Protein AF-A0A851PGJ2-F1 (afdb_monomer_lite)

pLDDT: mean 91.47, std 9.82, range [53.56, 98.62]

InterPro domains:
  IPR000242 Tyrosine-specific protein phosphatase, PTPase domain [PF00102] (6-97)
  IPR000242 Tyrosine-specific protein phosphatase, PTPase domain [PR00700] (11-28)
  IPR000242 Tyrosine-specific protein phosphatase, PTPase domain [PR00700] (53-71)
  IPR000242 Tyrosine-specific protein phosphatase, PTPase domain [PR00700] (84-97)
  IPR000242 Tyrosine-specific protein phosphatase, PTPase domain [PS50055] (1-97)
  IPR000387 Tyrosine-specific protein phosphatases domain [PS50056] (34-97)
  IPR003595 Protein-tyrosine phosphatase, catalytic [SM00404] (12-97)
  IPR008356 Protein-tyrosine phosphatase, KIM-containing [PR01778] (32-41)
  IPR008356 Protein-tyrosine phosphatase, KIM-containing [PR01778] (67-79)
  IPR008356 Protein-tyrosine phosphatase, KIM-containing [PTHR46198] (3-97)
  IPR016130 Protein-tyrosine phosphatase, active site [PS00383] (56-66)
  IPR029021 Protein-tyrosine phosphatase-like [G3DSA:3.90.190.10] (1-97)
  IPR029021 Protein-tyrosine phosphatase-like [SSF52799] (6-97)

Radius of gyration: 15.07 Å; chains: 1; bounding box: 36×30×37 Å

Sequence (97 aa):
LTALQKGEEVRNLKHYWYTSWPDQKTPDQAPPLLQLVLEVEEAMQNAEEKNAPVIVHCSAGIGRTGCFIATSVCCKQLKSEGIVDILRTTCQLRLDR

Structure (mmCIF, N/CA/C/O backbone):
data_AF-A0A851PGJ2-F1
#
_entry.id   AF-A0A851PGJ2-F1
#
loop_
_atom_site.group_PDB
_atom_site.id
_atom_site.type_symbol
_atom_site.label_atom_id
_atom_site.label_alt_id
_atom_site.label_comp_id
_atom_site.label_asym_id
_atom_site.label_entity_id
_atom_site.label_seq_id
_atom_site.pdbx_PDB_ins_code
_atom_site.Cartn_x
_atom_site.Cartn_y
_atom_site.Cartn_z
_atom_site.occupancy
_atom_site.B_iso_or_equiv
_atom_site.auth_seq_id
_atom_site.auth_comp_id
_atom_site.auth_asym_id
_atom_site.auth_atom_id
_atom_site.pdbx_PDB_model_num
ATOM 1 N N . LEU A 1 1 ? -2.581 12.275 13.792 1.00 65.19 1 LEU A N 1
ATOM 2 C CA . LEU A 1 1 ? -3.645 11.373 14.281 1.00 65.19 1 LEU A CA 1
ATOM 3 C C . LEU A 1 1 ? -4.878 12.228 14.471 1.00 65.19 1 LEU A C 1
ATOM 5 O O . LEU A 1 1 ? -4.788 13.224 15.175 1.00 65.19 1 LEU A O 1
ATOM 9 N N . THR A 1 2 ? -5.962 11.892 13.787 1.00 85.25 2 THR A N 1
ATOM 10 C CA . THR A 1 2 ? -7.228 12.626 13.849 1.00 85.25 2 THR A CA 1
ATOM 11 C C . THR A 1 2 ? -8.267 11.703 14.465 1.00 85.25 2 THR A C 1
ATOM 13 O O . THR A 1 2 ? -8.461 10.601 13.960 1.00 85.25 2 THR A O 1
ATOM 16 N N . ALA A 1 3 ? -8.917 12.123 15.548 1.00 89.75 3 ALA A N 1
ATOM 17 C CA . ALA A 1 3 ? -10.039 11.386 16.119 1.00 89.75 3 ALA A CA 1
ATOM 18 C C . ALA A 1 3 ? -11.324 11.770 15.373 1.00 89.75 3 ALA A C 1
ATOM 20 O O . ALA A 1 3 ? -11.642 12.951 15.238 1.00 89.75 3 ALA A O 1
ATOM 21 N N . LEU A 1 4 ? -12.040 10.773 14.863 1.00 92.38 4 LEU A N 1
ATOM 22 C CA . LEU A 1 4 ? -13.358 10.921 14.258 1.00 92.38 4 LEU A CA 1
ATOM 23 C C . LEU A 1 4 ? -14.406 10.484 15.277 1.00 92.38 4 LEU A C 1
ATOM 25 O O . LEU A 1 4 ? -14.264 9.418 15.873 1.00 92.38 4 LEU A O 1
ATOM 29 N N . GLN A 1 5 ? -15.455 11.283 15.458 1.00 95.38 5 GLN A N 1
ATOM 30 C CA . GLN A 1 5 ? -16.521 11.007 16.416 1.00 95.38 5 GLN A CA 1
ATOM 31 C C . GLN A 1 5 ? -17.872 10.892 15.707 1.00 95.38 5 GLN A C 1
ATOM 33 O O . GLN A 1 5 ? -18.231 11.743 14.891 1.00 95.38 5 GLN A O 1
ATOM 38 N N . LYS A 1 6 ? -18.639 9.857 16.051 1.00 95.75 6 LYS A N 1
ATOM 39 C CA . LYS A 1 6 ? -20.031 9.678 15.629 1.00 95.75 6 LYS A CA 1
ATOM 40 C C . LYS A 1 6 ? -20.864 9.243 16.837 1.00 95.75 6 LYS A C 1
ATOM 42 O O . LYS A 1 6 ? -20.880 8.073 17.202 1.00 95.75 6 LYS A O 1
ATOM 47 N N . GLY A 1 7 ? -21.567 10.192 17.454 1.00 95.75 7 GLY A N 1
ATOM 48 C CA . GLY A 1 7 ? -22.240 9.955 18.735 1.00 95.75 7 GLY A CA 1
ATOM 49 C C . GLY A 1 7 ? -21.216 9.723 19.849 1.00 95.75 7 GLY A C 1
ATOM 50 O O . GLY A 1 7 ? -20.318 10.543 20.037 1.00 95.75 7 GLY A O 1
ATOM 51 N N . GLU A 1 8 ? -21.338 8.603 20.560 1.00 96.00 8 GLU A N 1
ATOM 52 C CA . GLU A 1 8 ? -20.382 8.176 21.595 1.00 96.00 8 GLU A CA 1
ATOM 53 C C . GLU A 1 8 ? -19.183 7.405 21.021 1.00 96.00 8 GLU A C 1
ATOM 55 O O . GLU A 1 8 ? -18.176 7.220 21.701 1.00 96.00 8 GLU A O 1
ATOM 60 N N . GLU A 1 9 ? -19.261 6.968 19.761 1.00 95.06 9 GLU A N 1
ATOM 61 C CA . GLU A 1 9 ? -18.193 6.211 19.119 1.00 95.06 9 GLU A CA 1
ATOM 62 C C . GLU A 1 9 ? -17.066 7.141 18.656 1.00 95.06 9 GLU A C 1
ATOM 64 O O . GLU A 1 9 ? -17.301 8.104 17.918 1.00 95.06 9 GLU A O 1
ATOM 69 N N . VAL A 1 10 ? -15.831 6.817 19.045 1.00 93.38 10 VAL A N 1
ATOM 70 C CA . VAL A 1 10 ? -14.614 7.521 18.627 1.00 93.38 10 VAL A CA 1
ATOM 71 C C . VAL A 1 10 ? -13.680 6.544 17.921 1.00 93.38 10 VAL A C 1
ATOM 73 O O . VAL A 1 10 ? -13.387 5.472 18.443 1.00 93.38 10 VAL A O 1
ATOM 76 N N . ARG A 1 11 ? -13.184 6.922 16.738 1.00 91.62 11 ARG A N 1
ATOM 77 C CA . ARG A 1 11 ? -12.196 6.150 15.971 1.00 91.62 11 ARG A CA 1
ATOM 78 C C . ARG A 1 11 ? -10.984 7.003 15.633 1.00 91.62 11 ARG A C 1
ATOM 80 O O . ARG A 1 11 ? -11.118 8.136 15.175 1.00 91.62 11 ARG A O 1
ATOM 87 N N . ASN A 1 12 ? -9.793 6.442 15.804 1.00 91.00 12 ASN A N 1
ATOM 88 C CA . ASN A 1 12 ? -8.544 7.109 15.454 1.00 91.00 12 ASN A CA 1
ATOM 89 C C . ASN A 1 12 ? -8.194 6.870 13.981 1.00 91.00 12 ASN A C 1
ATOM 91 O O . ASN A 1 12 ? -8.104 5.731 13.534 1.00 91.00 12 ASN A O 1
ATOM 95 N N . LEU A 1 13 ? -7.940 7.946 13.236 1.00 92.50 13 LEU A N 1
ATOM 96 C CA . LEU A 1 13 ? -7.501 7.909 11.843 1.00 92.50 13 LEU A CA 1
ATOM 97 C C . LEU A 1 13 ? -6.067 8.442 11.712 1.00 92.50 13 LEU A C 1
ATOM 99 O O . LEU A 1 13 ? -5.738 9.550 12.154 1.00 92.50 13 LEU A O 1
ATOM 103 N N . LYS A 1 14 ? -5.208 7.675 11.038 1.00 94.19 14 LYS A N 1
ATOM 104 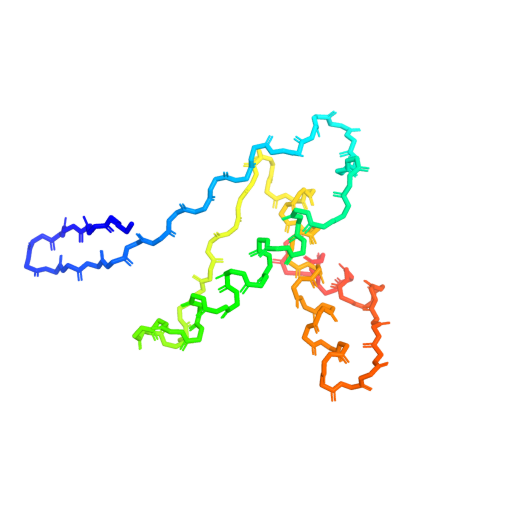C CA . LYS A 1 14 ? -3.957 8.176 10.454 1.00 94.19 14 LYS A CA 1
ATOM 105 C C . LYS A 1 14 ? -4.161 8.366 8.956 1.00 94.19 14 LYS A C 1
ATOM 107 O O . LYS A 1 14 ? -4.502 7.420 8.258 1.00 94.19 14 LYS A O 1
ATOM 112 N N . HIS A 1 15 ? -3.936 9.587 8.480 1.00 95.81 15 HIS A N 1
ATOM 113 C CA . HIS A 1 15 ? -4.013 9.927 7.065 1.00 95.81 15 HIS A CA 1
ATOM 114 C C . HIS A 1 15 ? -2.618 10.289 6.556 1.00 95.81 15 HIS A C 1
ATOM 116 O O . HIS A 1 15 ? -2.036 11.280 6.999 1.00 95.81 15 HIS A O 1
ATOM 122 N N . TYR A 1 16 ? -2.089 9.4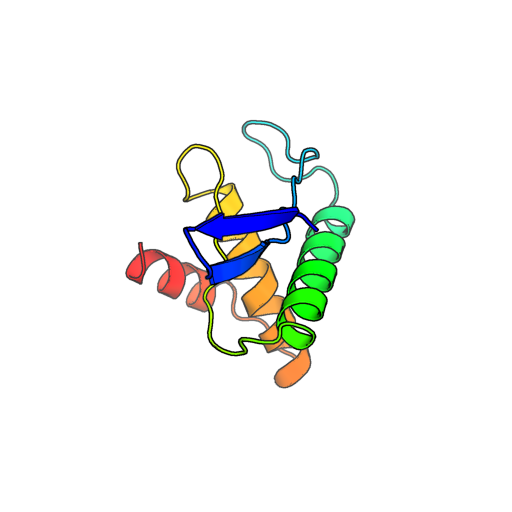76 5.644 1.00 96.06 16 TYR A N 1
ATOM 123 C CA . TYR A 1 16 ? -0.799 9.704 5.002 1.00 96.06 16 TYR A CA 1
ATOM 124 C C . TYR A 1 16 ? -1.020 10.383 3.656 1.00 96.06 16 TYR A C 1
ATOM 126 O O . TYR A 1 16 ? -1.712 9.847 2.793 1.00 96.06 16 TYR A O 1
ATOM 134 N N . TRP A 1 17 ? -0.416 11.555 3.465 1.00 94.69 17 TRP A N 1
ATOM 135 C CA . TRP A 1 17 ? -0.511 12.293 2.211 1.00 94.69 17 TRP A CA 1
ATOM 136 C C . TRP A 1 17 ? 0.850 12.346 1.515 1.00 94.69 17 TRP A C 1
ATOM 138 O O . TRP A 1 17 ? 1.689 13.193 1.810 1.00 94.69 17 TRP A O 1
ATOM 148 N N . TYR A 1 18 ? 1.068 11.413 0.589 1.00 91.62 18 TYR A N 1
ATOM 149 C CA . TYR A 1 18 ? 2.293 11.339 -0.203 1.00 91.62 18 TYR A CA 1
ATOM 150 C C . TYR A 1 18 ? 2.208 12.260 -1.426 1.00 91.62 18 TYR A C 1
ATOM 152 O O . TYR A 1 18 ? 1.492 11.970 -2.387 1.00 91.62 18 TYR A O 1
ATOM 160 N N . THR A 1 19 ? 2.933 13.377 -1.390 1.00 87.75 19 THR A N 1
ATOM 161 C CA . THR A 1 19 ? 2.891 14.432 -2.421 1.00 87.75 19 THR A CA 1
ATOM 162 C C . THR A 1 19 ? 4.018 14.337 -3.449 1.00 87.75 19 THR A C 1
ATOM 164 O O . THR A 1 19 ? 3.915 14.918 -4.526 1.00 87.75 19 THR A O 1
ATOM 167 N N . SER A 1 20 ? 5.063 13.554 -3.176 1.00 80.06 20 SER A N 1
ATOM 168 C CA . SER A 1 20 ? 6.258 13.432 -4.024 1.00 80.06 20 SER A CA 1
ATOM 169 C C . SER A 1 20 ? 6.086 12.487 -5.225 1.00 80.06 20 SER A C 1
ATOM 171 O O . SER A 1 20 ? 7.070 11.933 -5.715 1.00 80.06 20 SER A O 1
ATOM 173 N N . TRP A 1 21 ? 4.853 12.245 -5.693 1.00 80.75 21 TRP A N 1
ATOM 174 C CA . TRP A 1 21 ? 4.597 11.428 -6.885 1.00 80.75 21 TRP A CA 1
ATOM 175 C C . TRP A 1 21 ? 4.245 12.317 -8.088 1.00 80.75 21 TRP A C 1
ATOM 177 O O . TRP A 1 21 ? 3.118 12.814 -8.151 1.00 80.75 21 TRP A O 1
ATOM 187 N N . PRO A 1 22 ? 5.143 12.481 -9.075 1.00 71.06 22 PRO A N 1
ATOM 188 C CA . PRO A 1 22 ? 4.881 13.316 -10.246 1.00 71.06 22 PRO A CA 1
ATOM 189 C C . PRO A 1 22 ? 3.726 12.787 -11.117 1.00 71.06 22 PRO A C 1
ATOM 191 O O . PRO A 1 22 ? 3.485 11.580 -11.230 1.00 71.06 22 PRO A O 1
ATOM 194 N N . ASP A 1 23 ? 2.972 13.686 -11.750 1.00 60.38 23 ASP A N 1
ATOM 195 C CA . ASP A 1 23 ? 1.929 13.309 -12.711 1.00 60.38 23 ASP A CA 1
ATOM 196 C C . ASP A 1 23 ? 2.534 12.644 -13.957 1.00 60.38 23 ASP A C 1
ATOM 198 O O . ASP A 1 23 ? 3.507 13.121 -14.534 1.00 60.38 23 ASP A O 1
ATOM 202 N N . GLN A 1 24 ? 1.957 11.494 -14.334 1.00 53.56 24 GLN A N 1
ATOM 203 C CA . GLN A 1 24 ? 2.322 10.674 -15.502 1.00 53.56 24 GLN A CA 1
ATOM 204 C C . GLN A 1 24 ? 3.764 10.122 -15.538 1.00 53.56 24 GLN A C 1
ATOM 206 O O . GLN A 1 24 ? 4.233 9.697 -16.592 1.00 53.56 24 GLN A O 1
ATOM 211 N N . LYS A 1 25 ? 4.460 10.063 -14.394 1.00 62.75 25 LYS A N 1
ATOM 212 C CA . LYS A 1 25 ? 5.789 9.440 -14.267 1.00 62.75 25 LYS A CA 1
ATOM 213 C C . LYS A 1 25 ? 5.864 8.506 -13.053 1.00 62.75 25 LYS A C 1
ATOM 215 O O . LYS A 1 25 ? 5.007 8.531 -12.163 1.00 62.75 25 LYS A O 1
ATOM 220 N N . THR A 1 26 ? 6.879 7.646 -13.025 1.00 64.56 26 THR A N 1
ATOM 221 C CA . THR A 1 26 ? 7.304 6.957 -11.798 1.00 64.56 26 THR A CA 1
ATOM 222 C C . THR A 1 26 ? 7.898 7.977 -10.819 1.00 64.56 26 THR A C 1
ATOM 224 O O . THR A 1 26 ? 8.316 9.048 -11.261 1.00 64.56 26 THR A O 1
ATOM 227 N N . PRO A 1 27 ? 7.956 7.692 -9.506 1.00 61.53 27 PRO A N 1
ATOM 228 C CA . PRO A 1 27 ? 8.729 8.515 -8.583 1.00 61.53 27 PRO A CA 1
ATOM 229 C C . PRO A 1 27 ? 10.167 8.623 -9.094 1.00 61.53 27 PRO A C 1
ATOM 231 O O . PRO A 1 27 ? 10.748 7.609 -9.482 1.00 61.53 27 PRO A O 1
ATOM 234 N N . ASP A 1 28 ? 10.745 9.826 -9.080 1.00 64.94 28 ASP A N 1
ATOM 235 C CA . ASP A 1 28 ? 12.136 10.032 -9.514 1.00 64.94 28 ASP A CA 1
ATOM 236 C C . ASP A 1 28 ? 13.124 9.256 -8.628 1.00 64.94 28 ASP A C 1
ATOM 238 O O . ASP A 1 28 ? 14.255 8.990 -9.026 1.00 64.94 28 ASP A O 1
ATOM 242 N N . GLN A 1 29 ? 12.690 8.897 -7.415 1.00 71.81 29 GLN A N 1
ATOM 243 C CA . GLN A 1 29 ? 13.451 8.173 -6.408 1.00 71.81 29 GLN A CA 1
ATOM 244 C C . GLN A 1 29 ? 12.539 7.155 -5.705 1.00 71.81 29 GLN A C 1
ATOM 246 O O . GLN A 1 29 ? 11.447 7.496 -5.253 1.00 71.81 29 GLN A O 1
ATOM 251 N N . ALA A 1 30 ? 12.994 5.906 -5.585 1.00 83.75 30 ALA A N 1
ATOM 252 C CA . ALA A 1 30 ? 12.287 4.842 -4.865 1.00 83.75 30 ALA A CA 1
ATOM 253 C C . ALA A 1 30 ? 12.264 4.988 -3.321 1.00 83.75 30 ALA A C 1
ATOM 255 O O . ALA A 1 30 ? 11.254 4.607 -2.723 1.00 83.75 30 ALA A O 1
ATOM 256 N N . PRO A 1 31 ? 13.306 5.528 -2.644 1.00 89.56 31 PRO A N 1
ATOM 257 C CA . PRO A 1 31 ? 13.353 5.568 -1.181 1.00 89.56 31 PRO A CA 1
ATOM 258 C C . PRO A 1 31 ? 12.142 6.206 -0.481 1.00 89.56 31 PRO A C 1
ATOM 260 O O . PRO A 1 31 ? 11.670 5.610 0.483 1.00 89.56 31 PRO A O 1
ATOM 263 N N . PRO A 1 32 ? 11.567 7.338 -0.938 1.00 90.75 32 PRO A N 1
ATOM 264 C CA . PRO A 1 32 ? 10.411 7.924 -0.257 1.00 90.75 32 PRO A CA 1
ATOM 265 C C . PRO A 1 32 ? 9.160 7.031 -0.296 1.00 90.75 32 PRO A C 1
ATOM 267 O O . PRO A 1 32 ? 8.393 7.005 0.664 1.00 90.75 32 PRO A O 1
ATOM 270 N N . LEU A 1 33 ? 8.965 6.258 -1.371 1.00 91.31 33 LEU A N 1
ATOM 271 C CA . LEU A 1 33 ? 7.876 5.282 -1.447 1.00 91.31 33 LEU A CA 1
ATOM 272 C C . LEU A 1 33 ? 8.109 4.113 -0.482 1.00 91.31 33 LEU A C 1
ATOM 274 O O . LEU A 1 33 ? 7.180 3.692 0.202 1.00 91.31 33 LEU A O 1
ATOM 278 N N . LEU A 1 34 ? 9.342 3.603 -0.409 1.00 93.50 34 LEU A N 1
ATOM 279 C CA . LEU A 1 34 ? 9.696 2.537 0.532 1.00 93.50 34 LEU A CA 1
ATOM 280 C C . LEU A 1 34 ? 9.531 2.995 1.985 1.00 93.50 34 LEU A C 1
ATOM 282 O O . LEU A 1 34 ? 9.009 2.242 2.801 1.00 93.50 34 LEU A O 1
ATOM 286 N N . GLN A 1 35 ? 9.905 4.237 2.291 1.00 94.69 35 GLN A N 1
ATOM 287 C CA . GLN A 1 35 ? 9.699 4.836 3.607 1.00 94.69 35 GLN A CA 1
ATOM 288 C C . GLN A 1 35 ? 8.209 4.880 3.971 1.00 94.69 35 GLN A C 1
ATOM 290 O O . GLN A 1 35 ? 7.831 4.432 5.050 1.00 94.69 35 GLN A O 1
ATOM 295 N N . LEU A 1 36 ? 7.348 5.322 3.047 1.00 95.62 36 LEU A N 1
ATOM 296 C CA . LEU A 1 36 ? 5.900 5.309 3.259 1.00 95.62 36 LEU A CA 1
ATOM 297 C C . LEU A 1 36 ? 5.363 3.890 3.510 1.00 95.62 36 LEU A C 1
ATOM 299 O O . LEU A 1 36 ? 4.524 3.700 4.387 1.00 95.62 36 LEU A O 1
ATOM 303 N N . VAL A 1 37 ? 5.834 2.890 2.756 1.00 96.44 37 VAL A N 1
ATOM 304 C CA . VAL A 1 37 ? 5.449 1.483 2.968 1.00 96.44 37 VAL A CA 1
ATOM 305 C C . VAL A 1 37 ? 5.815 1.027 4.380 1.00 96.44 37 VAL A C 1
ATOM 307 O O . VAL A 1 37 ? 4.974 0.440 5.057 1.00 96.44 37 VAL A O 1
ATOM 310 N N . LEU A 1 38 ? 7.029 1.331 4.848 1.00 95.94 38 LEU A N 1
ATOM 311 C CA . LEU A 1 38 ? 7.477 0.972 6.195 1.00 95.94 38 LEU A CA 1
ATOM 312 C C . LEU A 1 38 ? 6.646 1.664 7.283 1.00 95.94 38 LEU A C 1
ATOM 314 O O . LEU A 1 38 ? 6.211 1.004 8.224 1.00 95.94 38 LEU A O 1
ATOM 318 N N . GLU A 1 39 ? 6.364 2.958 7.131 1.00 96.44 39 GLU A N 1
ATOM 319 C CA . GLU A 1 39 ? 5.549 3.720 8.086 1.00 96.44 39 GLU A CA 1
ATOM 320 C C . GLU A 1 39 ? 4.111 3.200 8.178 1.00 96.44 39 GLU A C 1
ATOM 322 O O . GLU A 1 39 ? 3.535 3.140 9.267 1.00 96.44 39 GLU A O 1
ATOM 327 N N . VAL A 1 40 ? 3.516 2.820 7.043 1.00 96.38 40 VAL A N 1
ATOM 328 C CA . VAL A 1 40 ? 2.170 2.236 7.012 1.00 96.38 40 VAL A CA 1
ATOM 329 C C . VAL A 1 40 ? 2.177 0.829 7.611 1.00 96.38 40 VAL A C 1
ATOM 331 O O . VAL A 1 40 ? 1.289 0.513 8.399 1.00 96.38 40 VAL A O 1
ATOM 334 N N . GLU A 1 41 ? 3.179 -0.002 7.308 1.00 94.19 41 GLU A N 1
ATOM 335 C CA . GLU A 1 41 ? 3.333 -1.330 7.920 1.00 94.19 41 GLU A CA 1
ATOM 336 C C . GLU A 1 41 ? 3.461 -1.245 9.446 1.00 94.19 41 GLU A C 1
ATOM 338 O O . GLU A 1 41 ? 2.763 -1.964 10.162 1.00 94.19 41 GLU A O 1
ATOM 343 N N . GLU A 1 42 ? 4.293 -0.336 9.951 1.00 94.75 42 GLU A N 1
ATOM 344 C CA . GLU A 1 42 ? 4.445 -0.090 11.386 1.00 94.75 42 GLU A CA 1
ATOM 345 C C . GLU A 1 42 ? 3.137 0.423 12.009 1.00 94.75 42 GLU A C 1
ATOM 347 O O . GLU A 1 42 ? 2.723 -0.024 13.082 1.00 94.75 42 GLU A O 1
ATOM 352 N N . ALA A 1 43 ? 2.430 1.334 11.333 1.00 94.06 43 ALA A N 1
ATOM 353 C CA . ALA A 1 43 ? 1.141 1.823 11.809 1.00 94.06 43 ALA A CA 1
ATOM 354 C C . ALA A 1 43 ? 0.087 0.708 11.890 1.00 94.06 43 ALA A C 1
ATOM 356 O O . ALA A 1 43 ? -0.672 0.681 12.856 1.00 94.06 43 ALA A O 1
ATOM 357 N N . MET A 1 44 ? 0.063 -0.223 10.931 1.00 92.50 44 MET A N 1
ATOM 358 C CA . MET A 1 44 ? -0.813 -1.401 10.968 1.00 92.50 44 MET A CA 1
ATOM 359 C C . MET A 1 44 ? -0.451 -2.342 12.122 1.00 92.50 44 MET A C 1
ATOM 361 O O . MET A 1 44 ? -1.333 -2.827 12.827 1.00 92.50 44 MET A O 1
ATOM 365 N N . GLN A 1 45 ? 0.843 -2.578 12.356 1.00 91.50 45 GLN A N 1
ATOM 366 C CA . GLN A 1 45 ? 1.307 -3.402 13.477 1.00 91.50 45 GLN A CA 1
ATOM 367 C C . GLN A 1 45 ? 0.922 -2.803 14.829 1.00 91.50 45 GLN A C 1
ATOM 369 O O . GLN A 1 45 ? 0.584 -3.551 15.745 1.00 91.50 45 GLN A O 1
ATOM 374 N N . ASN A 1 46 ? 0.907 -1.477 14.941 1.00 91.31 46 ASN A N 1
ATOM 375 C CA . ASN A 1 46 ? 0.552 -0.755 16.162 1.00 91.31 46 ASN A CA 1
ATOM 376 C C . ASN A 1 46 ? -0.947 -0.431 16.287 1.00 91.31 46 ASN A C 1
ATOM 378 O O . ASN A 1 46 ? -1.370 0.070 17.326 1.00 91.31 46 ASN A O 1
ATOM 382 N N . ALA A 1 47 ? -1.761 -0.708 15.265 1.00 89.56 47 ALA A N 1
ATOM 383 C CA . ALA A 1 47 ? -3.197 -0.444 15.304 1.00 89.56 47 ALA A CA 1
ATOM 384 C C . ALA A 1 47 ? -3.902 -1.335 16.339 1.00 89.56 47 ALA A C 1
ATOM 386 O O . ALA A 1 47 ? -3.557 -2.511 16.494 1.00 89.56 47 ALA A O 1
ATOM 387 N N . GLU A 1 48 ? -4.899 -0.783 17.032 1.00 86.88 48 GLU A N 1
ATOM 388 C CA . GLU A 1 48 ? -5.745 -1.530 17.975 1.00 86.88 48 GLU A CA 1
ATOM 389 C C . GLU A 1 48 ? -6.563 -2.601 17.238 1.00 86.88 48 GLU A C 1
ATOM 391 O O . GLU A 1 48 ? -6.594 -3.763 17.641 1.00 86.88 48 GLU A O 1
ATOM 396 N N . GLU A 1 49 ? -7.151 -2.235 16.097 1.00 86.88 49 GLU A N 1
ATOM 397 C CA . GLU A 1 49 ? -7.897 -3.148 15.235 1.00 86.88 49 GLU A CA 1
ATOM 398 C C . GLU A 1 49 ? -6.968 -3.798 14.197 1.00 86.88 49 GLU A C 1
ATOM 400 O O . GLU A 1 49 ? -6.581 -3.185 13.204 1.00 86.88 49 GLU A O 1
ATOM 405 N N . LYS A 1 50 ? -6.601 -5.066 14.421 1.00 83.50 50 LYS A N 1
ATOM 406 C CA . LYS A 1 50 ? -5.607 -5.778 13.592 1.00 83.50 50 LYS A CA 1
ATOM 407 C C . LYS A 1 50 ? -6.078 -6.156 12.186 1.00 83.50 50 LYS A C 1
ATOM 409 O O . LYS A 1 50 ? -5.239 -6.400 11.325 1.00 83.50 50 LYS A O 1
ATOM 414 N N . ASN A 1 51 ? -7.388 -6.206 11.951 1.00 83.62 51 ASN A N 1
ATOM 415 C CA . ASN A 1 51 ? -7.971 -6.728 10.708 1.00 83.62 51 ASN A CA 1
ATOM 416 C C . ASN A 1 51 ? -8.706 -5.664 9.880 1.00 83.62 51 ASN A C 1
ATOM 418 O O . ASN A 1 51 ? -9.368 -6.002 8.899 1.00 83.62 51 ASN A O 1
ATOM 422 N N . ALA A 1 52 ? -8.599 -4.387 10.253 1.00 89.94 52 ALA A N 1
ATOM 423 C CA . ALA A 1 52 ? -9.176 -3.310 9.462 1.00 89.94 52 ALA A CA 1
ATOM 424 C C . ALA A 1 52 ? -8.378 -3.106 8.156 1.00 89.94 52 ALA A C 1
ATOM 426 O O . ALA A 1 52 ? -7.142 -3.089 8.185 1.00 89.94 52 ALA A O 1
ATOM 427 N N . PRO A 1 53 ? -9.044 -2.922 7.001 1.00 94.19 53 PRO A N 1
ATOM 428 C CA . PRO A 1 53 ? -8.358 -2.631 5.750 1.00 94.19 53 PRO A CA 1
ATOM 429 C C . PRO A 1 53 ? -7.754 -1.221 5.762 1.00 94.19 53 PRO A C 1
ATOM 431 O O . PRO A 1 53 ? -8.360 -0.266 6.249 1.00 94.19 53 PRO A O 1
ATOM 434 N N . VAL A 1 54 ? -6.581 -1.068 5.145 1.00 96.31 54 VAL A N 1
ATOM 435 C CA . VAL A 1 54 ? -6.001 0.251 4.863 1.00 96.31 54 VAL A CA 1
ATOM 436 C C . VAL A 1 54 ? -6.611 0.798 3.578 1.00 96.31 54 VAL A C 1
ATOM 438 O O . VAL A 1 54 ? -6.524 0.174 2.521 1.00 96.31 54 VAL A O 1
ATOM 441 N N . ILE A 1 55 ? -7.197 1.992 3.655 1.00 97.31 55 ILE A N 1
ATOM 442 C CA . ILE A 1 55 ? -7.679 2.704 2.470 1.00 97.31 55 ILE A CA 1
ATOM 443 C C . ILE A 1 55 ? -6.480 3.328 1.754 1.00 97.31 55 ILE A C 1
ATOM 445 O O . ILE A 1 55 ? -5.766 4.153 2.320 1.00 97.31 55 ILE A O 1
ATOM 449 N N . VAL A 1 56 ? -6.295 2.965 0.485 1.00 97.94 56 VAL A N 1
ATOM 450 C CA . VAL A 1 56 ? -5.286 3.550 -0.404 1.00 97.94 56 VAL A CA 1
ATOM 451 C C . VAL A 1 56 ? -6.002 4.146 -1.606 1.00 97.94 56 VAL A C 1
ATOM 453 O O . VAL A 1 56 ? -6.781 3.464 -2.269 1.00 97.94 56 VAL A O 1
ATOM 456 N N . HIS A 1 57 ? -5.728 5.407 -1.929 1.00 97.38 57 HIS A N 1
ATOM 457 C CA . HIS A 1 57 ? -6.330 6.054 -3.090 1.00 97.38 57 HIS A CA 1
ATOM 458 C C . HIS A 1 57 ? -5.335 6.958 -3.823 1.00 97.38 57 HIS A C 1
ATOM 460 O O . HIS A 1 57 ? -4.305 7.364 -3.290 1.00 97.38 57 HIS A O 1
ATOM 466 N N . CYS A 1 58 ? -5.649 7.250 -5.082 1.00 92.38 58 CYS A N 1
ATOM 467 C CA . CYS A 1 58 ? -5.023 8.318 -5.853 1.00 92.38 58 CYS A CA 1
ATOM 468 C C . CYS A 1 58 ? -6.137 9.122 -6.541 1.00 92.38 58 CYS A C 1
ATOM 470 O O . CYS A 1 58 ? -7.126 9.428 -5.881 1.00 92.38 58 CYS A O 1
ATOM 472 N N . SER A 1 59 ? -6.005 9.445 -7.832 1.00 92.00 59 SER A N 1
ATOM 473 C CA . SER A 1 59 ? -7.111 9.994 -8.630 1.00 92.00 59 SER A CA 1
ATOM 474 C C . SER A 1 59 ? -8.047 8.869 -9.107 1.00 92.00 59 SER A C 1
ATOM 476 O O . SER A 1 59 ? -9.121 8.682 -8.550 1.00 92.00 59 SER A O 1
ATOM 478 N N . ALA A 1 60 ? -7.601 8.023 -10.045 1.00 93.31 60 ALA A N 1
ATOM 479 C CA . ALA A 1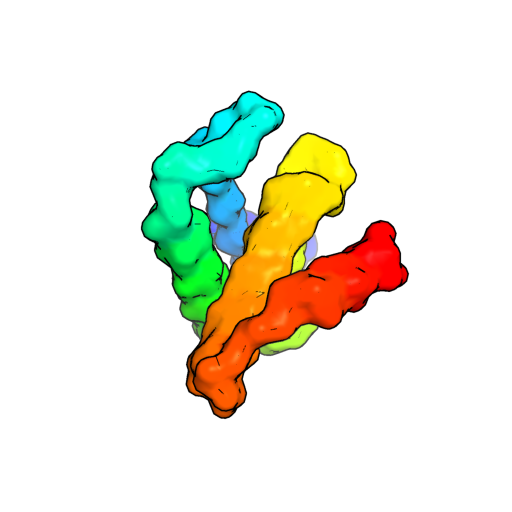 60 ? -8.402 6.902 -10.563 1.00 93.31 60 ALA A CA 1
ATOM 480 C C . ALA A 1 60 ? -8.417 5.645 -9.660 1.00 93.31 60 ALA A C 1
ATOM 482 O O . ALA A 1 60 ? -9.158 4.695 -9.911 1.00 93.31 60 ALA A O 1
ATOM 483 N N . GLY A 1 61 ? -7.564 5.600 -8.631 1.00 95.00 61 GLY A N 1
ATOM 484 C CA . GLY A 1 61 ? -7.486 4.473 -7.695 1.00 95.00 61 GLY A CA 1
ATOM 485 C C . GLY A 1 61 ? -6.920 3.176 -8.288 1.00 95.00 61 GLY A C 1
ATOM 486 O O . GLY A 1 61 ? -7.279 2.103 -7.818 1.00 95.00 61 GLY A O 1
ATOM 487 N N . ILE A 1 62 ? -6.083 3.255 -9.333 1.00 95.88 62 ILE A N 1
ATOM 488 C CA . ILE A 1 62 ? -5.490 2.072 -9.994 1.00 95.88 62 ILE A CA 1
ATOM 489 C C . ILE A 1 62 ? -3.965 2.159 -10.156 1.00 95.88 62 ILE A C 1
ATOM 491 O O . ILE A 1 62 ? -3.266 1.228 -9.785 1.00 95.88 62 ILE A O 1
ATOM 495 N N . GLY A 1 63 ? -3.425 3.281 -10.649 1.00 92.81 63 GLY A N 1
ATOM 496 C CA . GLY A 1 63 ? -1.994 3.414 -10.967 1.00 92.81 63 GLY A CA 1
ATOM 497 C C . GLY A 1 63 ? -1.112 3.489 -9.719 1.00 92.81 63 GLY A C 1
ATOM 498 O O . GLY A 1 63 ? -0.567 2.487 -9.273 1.00 92.81 63 GLY A O 1
ATOM 499 N N . ARG A 1 64 ? -1.003 4.684 -9.116 1.00 93.00 64 ARG A N 1
ATOM 500 C CA . ARG A 1 64 ? -0.213 4.899 -7.882 1.00 93.00 64 ARG A CA 1
ATOM 501 C C . ARG A 1 64 ? -0.672 4.006 -6.729 1.00 93.00 64 ARG A C 1
ATOM 503 O O . ARG A 1 64 ? 0.153 3.491 -5.986 1.00 93.00 64 ARG A O 1
ATOM 510 N N . THR A 1 65 ? -1.986 3.805 -6.621 1.00 96.06 65 THR A N 1
ATOM 511 C CA . THR A 1 65 ? -2.605 2.887 -5.661 1.00 96.06 65 THR A CA 1
ATOM 512 C C . THR A 1 65 ? -2.076 1.468 -5.843 1.00 96.06 65 THR A C 1
ATOM 514 O O . THR A 1 65 ? -1.561 0.894 -4.890 1.00 96.06 65 THR A O 1
ATOM 517 N N . GLY A 1 66 ? -2.126 0.931 -7.067 1.00 96.50 66 GLY A N 1
ATOM 518 C CA . GLY A 1 66 ? -1.604 -0.397 -7.374 1.00 96.50 66 GLY A CA 1
ATOM 519 C C . GLY A 1 66 ? -0.103 -0.501 -7.126 1.00 96.50 66 GLY A C 1
ATOM 520 O O . GLY A 1 66 ? 0.335 -1.477 -6.530 1.00 96.50 66 GLY A O 1
ATOM 521 N N . CYS A 1 67 ? 0.680 0.522 -7.490 1.00 95.25 67 CYS A N 1
ATOM 522 C CA . CYS A 1 67 ? 2.112 0.544 -7.192 1.00 95.25 67 CYS A CA 1
ATOM 523 C C . CYS A 1 67 ? 2.389 0.470 -5.685 1.00 95.25 67 CYS A C 1
ATOM 525 O O . CYS A 1 67 ? 3.182 -0.365 -5.268 1.00 95.25 67 CYS A O 1
ATOM 527 N N . PHE A 1 68 ? 1.724 1.290 -4.866 1.00 96.44 68 PHE A N 1
ATOM 528 C CA . PHE A 1 68 ? 1.906 1.261 -3.413 1.00 96.44 68 PHE A CA 1
ATOM 529 C C . PHE A 1 68 ? 1.555 -0.111 -2.816 1.00 96.44 68 PHE A C 1
ATOM 531 O O . PHE A 1 68 ? 2.344 -0.676 -2.057 1.00 96.44 68 PHE A O 1
ATOM 538 N N . ILE A 1 69 ? 0.400 -0.672 -3.195 1.00 98.19 69 ILE A N 1
ATOM 539 C CA . ILE A 1 69 ? -0.054 -1.972 -2.683 1.00 98.19 69 ILE A CA 1
ATOM 540 C C . ILE A 1 69 ? 0.906 -3.085 -3.123 1.00 98.19 69 ILE A C 1
ATOM 542 O O . ILE A 1 69 ? 1.352 -3.868 -2.286 1.00 98.19 69 ILE A O 1
ATOM 546 N N . ALA A 1 70 ? 1.278 -3.130 -4.408 1.00 98.06 70 ALA A N 1
ATOM 547 C CA . ALA A 1 70 ? 2.210 -4.125 -4.934 1.00 98.06 70 ALA A CA 1
ATOM 548 C C . ALA A 1 70 ? 3.571 -4.054 -4.234 1.00 98.06 70 ALA A C 1
ATOM 550 O O . ALA A 1 70 ? 4.118 -5.092 -3.866 1.00 98.06 70 ALA A O 1
ATOM 551 N N . THR A 1 71 ? 4.101 -2.846 -4.000 1.00 97.31 71 THR A N 1
ATOM 552 C CA . THR A 1 71 ? 5.356 -2.660 -3.264 1.00 97.31 71 THR A CA 1
ATOM 553 C C . THR A 1 71 ? 5.240 -3.175 -1.833 1.00 97.31 71 THR A C 1
ATOM 555 O O . THR A 1 71 ? 6.120 -3.918 -1.414 1.00 97.31 71 THR A O 1
ATOM 558 N N . SER A 1 72 ? 4.163 -2.871 -1.098 1.00 97.62 72 SER A N 1
ATOM 559 C CA . SER A 1 72 ? 3.987 -3.404 0.264 1.00 97.62 72 SER A CA 1
ATOM 560 C C . SER A 1 72 ? 3.909 -4.934 0.287 1.00 97.62 72 SER A C 1
ATOM 562 O O . SER A 1 72 ? 4.586 -5.572 1.092 1.00 97.62 72 SER A O 1
ATOM 564 N N . VAL A 1 73 ? 3.154 -5.546 -0.632 1.00 98.06 73 VAL A N 1
ATOM 565 C CA . VAL A 1 73 ? 3.069 -7.013 -0.742 1.00 98.06 73 VAL A CA 1
ATOM 566 C C . VAL A 1 73 ? 4.438 -7.620 -1.059 1.00 98.06 73 VAL A C 1
ATOM 568 O O . VAL A 1 73 ? 4.872 -8.541 -0.370 1.00 98.06 73 VAL A O 1
ATOM 571 N N . CYS A 1 74 ? 5.157 -7.070 -2.039 1.00 98.25 74 CYS A N 1
ATOM 572 C CA . CYS A 1 74 ? 6.481 -7.564 -2.417 1.00 98.25 74 CYS A CA 1
ATOM 573 C C . CYS A 1 74 ? 7.520 -7.347 -1.306 1.00 98.25 74 CYS A C 1
ATOM 575 O O . CYS A 1 74 ? 8.372 -8.204 -1.100 1.00 98.25 74 CYS A O 1
ATOM 577 N N . CYS A 1 75 ? 7.454 -6.246 -0.550 1.00 97.56 75 CYS A N 1
ATOM 578 C CA . CYS A 1 75 ? 8.322 -6.030 0.610 1.00 97.56 75 CYS A CA 1
ATOM 579 C C . CYS A 1 75 ? 8.096 -7.096 1.688 1.00 97.56 75 CYS A C 1
ATOM 581 O O . CYS A 1 75 ? 9.066 -7.586 2.265 1.00 97.56 75 CYS A O 1
ATOM 583 N N . LYS A 1 76 ? 6.842 -7.484 1.943 1.00 96.62 7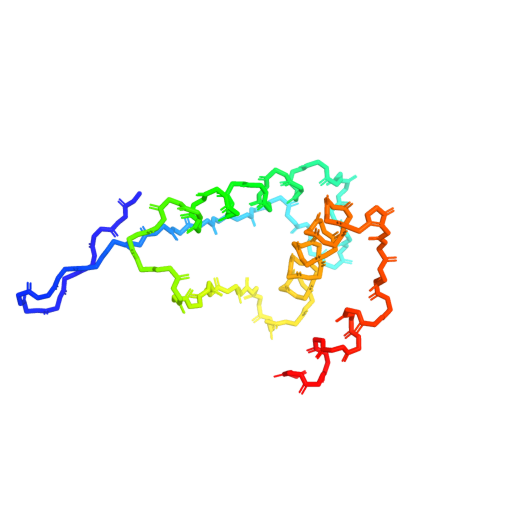6 LYS A N 1
ATOM 584 C CA . LYS A 1 76 ? 6.527 -8.584 2.865 1.00 96.62 76 LYS A CA 1
ATOM 585 C C . LYS A 1 76 ? 7.046 -9.917 2.340 1.00 96.62 76 LYS A C 1
ATOM 587 O O . LYS A 1 76 ? 7.731 -10.603 3.089 1.00 96.62 76 LYS A O 1
ATOM 592 N N . GLN A 1 77 ? 6.801 -10.225 1.065 1.00 98.19 77 GLN A N 1
ATOM 593 C CA . GLN A 1 77 ? 7.286 -11.451 0.430 1.00 98.19 77 GLN A CA 1
ATOM 594 C C . GLN A 1 77 ? 8.815 -11.557 0.494 1.00 98.19 77 GLN A C 1
ATOM 596 O O . GLN A 1 77 ? 9.351 -12.588 0.886 1.00 98.19 77 GLN A O 1
ATOM 601 N N . LEU A 1 78 ? 9.524 -10.461 0.211 1.00 97.94 78 LEU A N 1
ATOM 602 C CA . LEU A 1 78 ? 10.980 -10.423 0.298 1.00 97.94 78 LEU A CA 1
ATOM 603 C C . LEU A 1 78 ? 11.467 -10.702 1.724 1.00 97.94 78 LEU A C 1
ATOM 605 O O . LEU A 1 78 ? 12.408 -11.468 1.907 1.00 97.94 78 LEU A O 1
ATOM 609 N N . LYS A 1 79 ? 10.824 -10.103 2.735 1.00 96.75 79 LYS A N 1
ATOM 610 C CA . LYS A 1 79 ? 11.172 -10.312 4.150 1.00 96.75 79 LYS A CA 1
ATOM 611 C C . LYS A 1 79 ? 10.897 -11.750 4.611 1.00 96.75 79 LYS A C 1
ATOM 613 O O . LYS A 1 79 ? 11.661 -12.259 5.424 1.00 96.75 79 LYS A O 1
ATOM 618 N N . SER A 1 80 ? 9.820 -12.386 4.142 1.00 97.38 80 SER A N 1
ATOM 619 C CA . SER A 1 80 ? 9.406 -13.720 4.603 1.00 97.38 80 SER A CA 1
ATOM 620 C C . SER A 1 80 ? 10.008 -14.877 3.806 1.00 97.38 80 SER A C 1
ATOM 622 O O . SER A 1 80 ? 10.281 -15.927 4.376 1.00 97.38 80 SER A O 1
ATOM 624 N N . GLU A 1 81 ? 10.196 -14.702 2.499 1.00 97.94 81 GLU A N 1
ATOM 625 C CA . GLU A 1 81 ? 10.562 -15.772 1.559 1.00 97.94 81 GLU A CA 1
ATOM 626 C C . GLU A 1 81 ? 11.918 -15.530 0.880 1.00 97.94 81 GLU A C 1
ATOM 628 O O . GLU A 1 81 ? 12.455 -16.433 0.243 1.00 97.94 81 GLU A O 1
ATOM 633 N N . GLY A 1 82 ? 12.482 -14.321 0.979 1.00 98.00 82 GLY A N 1
ATOM 634 C CA . GLY A 1 82 ? 13.714 -13.953 0.274 1.00 98.00 82 GLY A CA 1
ATOM 635 C C . GLY A 1 82 ? 13.543 -13.777 -1.240 1.00 98.00 82 GLY A C 1
ATOM 636 O O . GLY A 1 82 ? 14.535 -13.606 -1.947 1.00 98.00 82 GLY A O 1
ATOM 637 N N . ILE A 1 83 ? 12.305 -13.796 -1.744 1.00 97.81 83 ILE A N 1
ATOM 638 C CA . ILE A 1 83 ? 11.965 -13.647 -3.164 1.00 97.81 83 ILE A CA 1
ATOM 639 C C . ILE A 1 83 ? 10.863 -12.603 -3.364 1.00 97.81 83 ILE A C 1
ATOM 641 O O . ILE A 1 83 ? 10.149 -12.241 -2.431 1.00 97.81 83 ILE A O 1
ATOM 645 N N . VAL A 1 84 ? 10.717 -12.131 -4.602 1.00 98.19 84 VAL A N 1
ATOM 646 C CA . VAL A 1 84 ? 9.617 -11.254 -5.021 1.00 98.19 84 VAL A CA 1
ATOM 647 C C . VAL A 1 84 ? 9.015 -11.750 -6.328 1.00 98.19 84 VAL A C 1
ATOM 649 O O . VAL A 1 84 ? 9.735 -11.990 -7.295 1.00 98.19 84 VAL A O 1
ATOM 652 N N . ASP A 1 85 ? 7.690 -11.860 -6.375 1.00 98.31 85 ASP A N 1
ATOM 653 C CA . ASP A 1 85 ? 6.934 -12.156 -7.593 1.00 98.31 85 ASP A CA 1
ATOM 654 C C . ASP A 1 85 ? 5.997 -10.988 -7.924 1.00 98.31 85 ASP A C 1
ATOM 656 O O . ASP A 1 85 ? 4.808 -10.952 -7.582 1.00 98.31 85 ASP A O 1
ATOM 660 N N . ILE A 1 86 ? 6.571 -9.989 -8.597 1.00 98.38 86 ILE A N 1
ATOM 661 C CA . ILE A 1 86 ? 5.860 -8.770 -8.997 1.00 98.38 86 ILE A CA 1
ATOM 662 C C . ILE A 1 86 ? 4.752 -9.097 -10.006 1.00 98.38 86 ILE A C 1
ATOM 664 O O . ILE A 1 86 ? 3.685 -8.479 -9.961 1.00 98.38 86 ILE A O 1
ATOM 668 N N . LEU A 1 87 ? 4.980 -10.064 -10.903 1.00 98.50 87 LEU A N 1
ATOM 669 C CA . LEU A 1 87 ? 4.010 -10.448 -11.927 1.00 98.50 87 LEU A CA 1
ATOM 670 C C . LEU A 1 87 ? 2.758 -11.028 -11.276 1.00 98.50 87 LEU A C 1
ATOM 672 O O . LEU A 1 87 ? 1.665 -10.504 -11.491 1.00 98.50 87 LEU A O 1
ATOM 676 N N . ARG A 1 88 ? 2.915 -12.054 -10.434 1.00 98.31 88 ARG A N 1
ATOM 677 C CA . ARG A 1 88 ? 1.797 -12.672 -9.720 1.00 98.31 88 ARG A CA 1
ATOM 678 C C . ARG A 1 88 ? 1.076 -11.669 -8.833 1.00 98.31 88 ARG A C 1
ATOM 680 O O . ARG A 1 88 ? -0.151 -11.620 -8.864 1.00 98.31 88 ARG A O 1
ATOM 687 N N . THR A 1 89 ? 1.820 -10.842 -8.098 1.00 98.56 89 THR A N 1
ATOM 688 C CA . THR A 1 89 ? 1.244 -9.779 -7.262 1.00 98.56 89 THR A CA 1
ATOM 689 C C . THR A 1 89 ? 0.382 -8.834 -8.098 1.00 98.56 89 THR A C 1
ATOM 691 O O . THR A 1 89 ? -0.770 -8.580 -7.762 1.00 98.56 89 THR A O 1
ATOM 694 N N . THR A 1 90 ? 0.894 -8.357 -9.234 1.00 98.31 90 THR A N 1
ATOM 695 C CA . THR A 1 90 ? 0.159 -7.439 -10.119 1.00 98.31 90 THR A CA 1
ATOM 696 C C . THR A 1 90 ? -1.063 -8.107 -10.747 1.00 98.31 90 THR A C 1
ATOM 698 O O . THR A 1 90 ? -2.117 -7.480 -10.847 1.00 98.31 90 THR A O 1
ATOM 701 N N . CYS A 1 91 ? -0.952 -9.376 -11.150 1.00 98.44 91 CYS A N 1
ATOM 702 C CA . CYS A 1 91 ? -2.081 -10.157 -11.648 1.00 98.44 91 CYS A CA 1
ATOM 703 C C . CYS A 1 91 ? -3.178 -10.294 -10.590 1.00 98.44 91 CYS A C 1
ATOM 705 O O . CYS A 1 91 ? -4.341 -10.088 -10.919 1.00 98.44 91 CYS A O 1
ATOM 707 N N . GLN A 1 92 ? -2.822 -10.5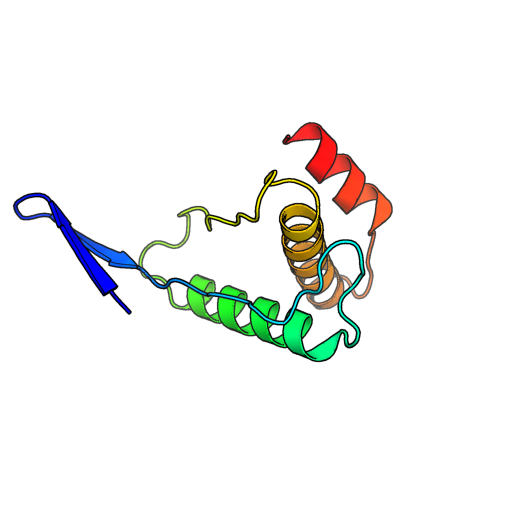68 -9.333 1.00 98.62 92 GLN A N 1
ATOM 708 C CA . GLN A 1 92 ? -3.799 -10.640 -8.249 1.00 98.62 92 GLN A CA 1
ATOM 709 C C . GLN A 1 92 ? -4.507 -9.295 -8.041 1.00 98.62 92 GLN A C 1
ATOM 711 O O . GLN A 1 92 ? -5.731 -9.252 -8.002 1.00 98.62 92 GLN A O 1
ATOM 716 N N . LEU A 1 93 ? -3.763 -8.183 -8.026 1.00 98.38 93 LEU A N 1
ATOM 717 C CA . LEU A 1 93 ? -4.360 -6.849 -7.883 1.00 98.38 93 LEU A CA 1
ATOM 718 C C . LEU A 1 93 ? -5.348 -6.498 -9.007 1.00 98.38 93 LEU A C 1
ATOM 720 O O . LEU A 1 93 ? -6.286 -5.746 -8.770 1.00 98.38 93 LEU A O 1
ATOM 724 N N . ARG A 1 94 ? -5.152 -7.038 -10.218 1.00 98.00 94 ARG A N 1
ATOM 725 C CA . ARG A 1 94 ? -6.076 -6.884 -11.360 1.00 98.00 94 ARG A CA 1
ATOM 726 C C . ARG A 1 94 ? -7.332 -7.750 -11.253 1.00 98.00 94 ARG A C 1
ATOM 728 O O . ARG A 1 94 ? -8.291 -7.489 -11.967 1.00 98.00 94 ARG A O 1
ATOM 735 N N . LEU A 1 95 ? -7.305 -8.815 -10.452 1.00 98.25 95 LEU A N 1
ATOM 736 C CA . LEU A 1 95 ? -8.492 -9.628 -10.180 1.00 98.25 95 LEU A CA 1
ATOM 737 C C . LEU A 1 95 ? -9.359 -8.980 -9.100 1.00 98.25 95 LEU A C 1
ATOM 739 O O . LEU A 1 95 ? -10.581 -9.078 -9.160 1.00 98.25 95 LEU A O 1
ATOM 743 N N . ASP A 1 96 ? -8.726 -8.303 -8.143 1.00 97.56 96 ASP A N 1
ATOM 744 C CA . ASP A 1 96 ? -9.418 -7.660 -7.028 1.00 97.56 96 ASP A CA 1
ATOM 745 C C . ASP A 1 96 ? -10.108 -6.337 -7.437 1.00 97.56 96 ASP A C 1
ATOM 747 O O . ASP A 1 96 ? -11.042 -5.902 -6.756 1.00 97.56 96 ASP A O 1
ATOM 751 N N . ARG A 1 97 ? -9.665 -5.680 -8.525 1.00 94.00 97 ARG A N 1
ATOM 752 C CA . ARG A 1 97 ? -10.217 -4.404 -9.016 1.00 94.00 97 ARG A CA 1
ATOM 753 C C . ARG A 1 97 ? -10.104 -4.206 -10.526 1.00 94.00 97 ARG A C 1
ATOM 755 O O . ARG A 1 97 ? -9.007 -4.438 -11.080 1.00 94.00 97 ARG A O 1
#

Organism: NCBI:txid1118817

Secondary structure (DSSP, 8-state):
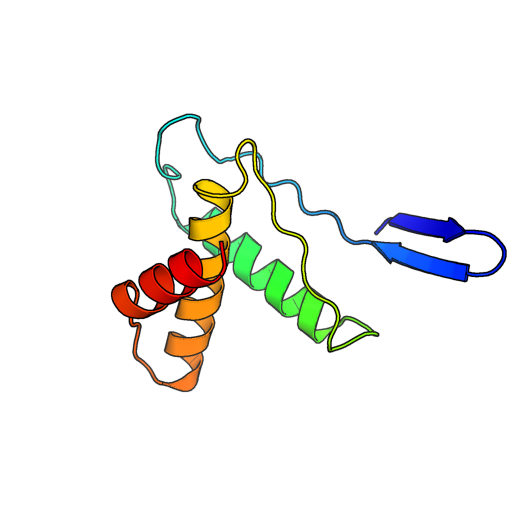-EEEEETTEEEEE---------TTS--S-SHHHHHHHHHHHHHHHH-SSTTPPPP---SSSSHHHHHHHHHHHHHHHHHHHS---HHHHHHHHHHH-

Foldseek 3Di:
DDWDDDPPDIDDDDDDDDPQQDPPDGRPDCVVLVVVLVVVVVCLVVDPDNPDDDDFADPVCPDVVLVSQLVNVQVVCCVPPVDGDSPVSSVVSVVVD